Protein AF-A0A7S2CE69-F1 (afdb_monomer)

Solvent-accessible surface area (backbone atoms only — not comparable to full-atom values): 7059 Å² total; per-residue (Å²): 113,70,53,61,46,49,52,52,53,31,47,73,71,75,60,61,71,85,62,60,101,86,53,60,56,53,56,43,39,58,73,56,47,51,69,73,56,54,64,70,56,57,49,47,63,36,35,41,68,69,51,70,83,65,76,98,64,54,72,68,56,53,49,54,51,51,43,53,50,53,50,48,34,39,71,76,63,27,64,69,50,40,48,50,48,51,55,47,51,52,50,32,53,53,28,50,75,70,67,38,54,75,59,25,52,52,53,34,47,55,40,34,60,72,42,50,75,56,55,71,70,74,106

Sequence (123 aa):
DEETMFKTITTYYDIWMAPPLSTDRVKYYRDVLMPMILYDRLKLSLEIRGKSDLGSITKLEMVKILYRDILLEKKVLGHRKHKNIYDREMEVLDLRKRRRHKVAKKVTQEVVDLWEPLRHTQA

Organism: NCBI:txid3111310

Foldseek 3Di:
DQLVLLQVLLVLVVNDDQDPPPDDSSCCSVVPRLVVDDLVLLQLLCVLLVNNPVDDDDSVVSSVVSSVVLVLCCVPVNPVLSVVLSVLSVVLVVCVVVVVVVVSVVSSVVSNVSNVVSVVVVD

pLDDT: mean 90.87, std 7.17, range [46.81, 96.75]

Structure (mmCIF, N/CA/C/O backbone):
data_AF-A0A7S2CE69-F1
#
_entry.id   AF-A0A7S2CE69-F1
#
loop_
_atom_site.group_PDB
_atom_site.id
_atom_site.type_symbol
_atom_site.label_atom_id
_atom_site.label_alt_id
_atom_site.label_comp_id
_atom_site.label_asym_id
_atom_site.label_entity_id
_atom_site.label_seq_id
_atom_site.pdbx_PDB_ins_code
_atom_site.Cartn_x
_atom_site.Cartn_y
_atom_site.Cartn_z
_atom_site.occupancy
_atom_site.B_iso_or_equiv
_atom_site.auth_seq_id
_atom_site.auth_comp_id
_atom_site.auth_asym_id
_atom_site.auth_atom_id
_atom_site.pdbx_PDB_model_num
ATOM 1 N N . ASP A 1 1 ? 17.765 -3.521 -2.410 1.00 85.75 1 ASP A N 1
ATOM 2 C CA . ASP A 1 1 ? 17.683 -3.531 -3.875 1.00 85.75 1 ASP A CA 1
ATOM 3 C C . ASP A 1 1 ? 16.477 -2.702 -4.325 1.00 85.75 1 ASP A C 1
ATOM 5 O O . ASP A 1 1 ? 15.391 -2.891 -3.779 1.00 85.75 1 ASP A O 1
ATOM 9 N N . GLU A 1 2 ? 16.678 -1.727 -5.220 1.00 88.69 2 GLU A N 1
ATOM 10 C CA . GLU A 1 2 ? 15.611 -0.825 -5.697 1.00 88.69 2 GLU A CA 1
ATOM 11 C C . GLU A 1 2 ? 14.616 -1.536 -6.616 1.00 88.69 2 GLU A C 1
ATOM 13 O O . GLU A 1 2 ? 13.417 -1.258 -6.544 1.00 88.69 2 GLU A O 1
ATOM 18 N N . GLU A 1 3 ? 15.088 -2.481 -7.434 1.00 91.81 3 GLU A N 1
ATOM 19 C CA . GLU A 1 3 ? 14.231 -3.266 -8.325 1.00 91.81 3 GLU A CA 1
ATOM 20 C C . GLU A 1 3 ? 13.164 -4.011 -7.512 1.00 91.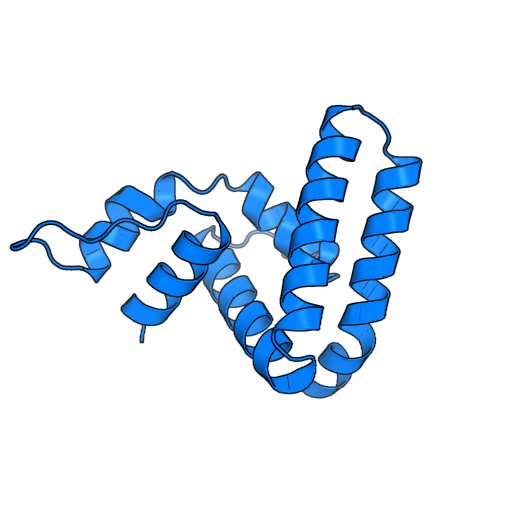81 3 GLU A C 1
ATOM 22 O O . GLU A 1 3 ? 11.968 -3.909 -7.792 1.00 91.81 3 GLU A O 1
ATOM 27 N N . THR A 1 4 ? 13.586 -4.689 -6.443 1.00 94.06 4 THR A N 1
ATOM 28 C CA . THR A 1 4 ? 12.703 -5.421 -5.525 1.00 94.06 4 THR A CA 1
ATOM 29 C C . THR A 1 4 ? 11.678 -4.509 -4.848 1.00 94.06 4 THR A C 1
ATOM 31 O O . THR A 1 4 ? 10.504 -4.878 -4.729 1.00 94.06 4 THR A O 1
ATOM 34 N N . MET A 1 5 ? 12.090 -3.309 -4.427 1.00 95.88 5 MET A N 1
ATOM 35 C CA . MET A 1 5 ? 11.190 -2.323 -3.823 1.00 95.88 5 MET A CA 1
ATOM 36 C C . MET A 1 5 ? 10.103 -1.899 -4.810 1.00 95.88 5 MET A C 1
ATOM 38 O O . MET A 1 5 ? 8.913 -2.002 -4.501 1.00 95.88 5 MET A O 1
ATOM 42 N N . PHE A 1 6 ? 10.496 -1.461 -6.008 1.00 94.88 6 PHE A N 1
ATOM 43 C CA . PHE A 1 6 ? 9.537 -1.016 -7.011 1.00 94.88 6 PHE A CA 1
ATOM 44 C C . PHE A 1 6 ? 8.620 -2.147 -7.461 1.00 94.88 6 PHE A C 1
ATOM 46 O O . PHE A 1 6 ? 7.408 -1.951 -7.538 1.00 94.88 6 PHE A O 1
ATOM 53 N N . LYS A 1 7 ? 9.155 -3.353 -7.671 1.00 94.69 7 LYS A N 1
ATOM 54 C CA . LYS A 1 7 ? 8.355 -4.536 -7.997 1.00 94.69 7 LYS A CA 1
ATOM 55 C C . LYS A 1 7 ? 7.325 -4.842 -6.911 1.00 94.69 7 LYS A C 1
ATOM 57 O O . LYS A 1 7 ? 6.160 -5.071 -7.220 1.00 94.69 7 LYS A O 1
ATOM 62 N N . THR A 1 8 ? 7.725 -4.805 -5.641 1.00 95.69 8 THR A N 1
ATOM 63 C CA . THR A 1 8 ? 6.818 -5.070 -4.512 1.00 95.69 8 THR A CA 1
ATOM 64 C C . THR A 1 8 ? 5.676 -4.062 -4.467 1.00 95.69 8 THR A C 1
ATOM 66 O O . THR A 1 8 ? 4.520 -4.448 -4.319 1.00 95.69 8 THR A O 1
ATOM 69 N N . ILE A 1 9 ? 5.991 -2.778 -4.630 1.00 96.56 9 ILE A N 1
ATOM 70 C CA . ILE A 1 9 ? 5.012 -1.691 -4.539 1.00 96.56 9 ILE A CA 1
ATOM 71 C C . ILE A 1 9 ? 4.067 -1.683 -5.742 1.00 96.56 9 ILE A C 1
ATOM 73 O O . ILE A 1 9 ? 2.857 -1.560 -5.578 1.00 96.56 9 ILE A O 1
ATOM 77 N N . THR A 1 10 ? 4.588 -1.871 -6.950 1.00 95.44 10 THR A N 1
ATOM 78 C CA . THR A 1 10 ? 3.759 -1.961 -8.162 1.00 95.44 10 THR A CA 1
ATOM 79 C C . THR A 1 10 ? 2.863 -3.201 -8.147 1.00 95.44 10 THR A C 1
ATOM 81 O O . THR A 1 10 ? 1.711 -3.118 -8.564 1.00 95.44 10 THR A O 1
ATOM 84 N N . THR A 1 11 ? 3.333 -4.319 -7.583 1.00 95.62 11 THR A N 1
ATOM 85 C CA . THR A 1 11 ? 2.507 -5.523 -7.379 1.00 95.62 11 THR A CA 1
ATOM 86 C C . THR A 1 11 ? 1.420 -5.277 -6.334 1.00 95.62 11 THR A C 1
ATOM 88 O O . THR A 1 11 ? 0.278 -5.667 -6.539 1.00 95.62 11 THR A O 1
ATOM 91 N N . TYR A 1 12 ? 1.745 -4.595 -5.230 1.00 95.50 12 TYR A N 1
ATOM 92 C CA . TYR A 1 12 ? 0.775 -4.248 -4.184 1.00 95.50 12 TYR A CA 1
ATOM 93 C C . TYR A 1 12 ? -0.412 -3.444 -4.733 1.00 95.50 12 TYR A C 1
ATOM 95 O O . TYR A 1 12 ? -1.549 -3.637 -4.313 1.00 95.50 12 TYR A O 1
ATOM 103 N N . TYR A 1 13 ? -0.162 -2.570 -5.708 1.00 95.31 13 TYR A N 1
ATOM 104 C CA . TYR A 1 13 ? -1.202 -1.765 -6.348 1.00 95.31 13 TYR A CA 1
ATOM 105 C C . TYR A 1 13 ? -1.844 -2.393 -7.586 1.00 95.31 13 TYR A C 1
ATOM 107 O O . TYR A 1 13 ? -2.680 -1.727 -8.196 1.00 95.31 13 TYR A O 1
ATOM 115 N N . ASP A 1 14 ? -1.491 -3.637 -7.918 1.00 94.06 14 ASP A N 1
ATOM 116 C CA . ASP A 1 14 ? -1.985 -4.370 -9.089 1.00 94.06 14 ASP A CA 1
ATOM 117 C C . ASP A 1 14 ? -1.712 -3.649 -10.424 1.00 94.06 14 ASP A C 1
ATOM 119 O O . ASP A 1 14 ? -2.542 -3.587 -11.324 1.00 94.06 14 ASP A O 1
ATOM 123 N N . ILE A 1 15 ? -0.527 -3.040 -10.535 1.00 95.06 15 ILE A N 1
ATOM 124 C CA . ILE A 1 15 ? -0.061 -2.346 -11.751 1.00 95.06 15 ILE A CA 1
ATOM 125 C C . ILE A 1 15 ? 1.274 -2.893 -12.262 1.00 95.06 15 ILE A C 1
ATOM 127 O O . ILE A 1 15 ? 1.894 -2.312 -13.154 1.00 95.06 15 ILE A O 1
ATOM 131 N N . TRP A 1 16 ? 1.785 -3.958 -11.641 1.00 95.12 16 TRP A N 1
ATOM 132 C CA . TRP A 1 16 ? 3.056 -4.530 -12.051 1.00 95.12 16 TRP A CA 1
ATOM 133 C C . TRP A 1 16 ? 2.938 -5.117 -13.455 1.00 95.12 16 TRP A C 1
ATOM 135 O O . TRP A 1 16 ? 2.063 -5.929 -13.741 1.00 95.12 16 TRP A O 1
ATOM 145 N N . MET A 1 17 ? 3.876 -4.729 -14.312 1.00 92.94 17 MET A N 1
ATOM 146 C CA . MET A 1 17 ? 4.052 -5.291 -15.642 1.00 92.94 17 MET A CA 1
ATOM 147 C C . MET A 1 17 ? 5.532 -5.579 -15.851 1.00 92.94 17 MET A C 1
ATOM 149 O O . MET A 1 17 ? 6.392 -4.816 -15.398 1.00 92.94 17 MET A O 1
ATOM 153 N N . ALA A 1 18 ? 5.834 -6.677 -16.541 1.00 90.56 18 ALA A N 1
ATOM 154 C CA . ALA A 1 18 ? 7.207 -6.996 -16.893 1.00 90.56 18 ALA A CA 1
ATOM 155 C C . ALA A 1 18 ? 7.791 -5.897 -17.808 1.00 90.56 18 ALA A C 1
ATOM 157 O O . ALA A 1 18 ? 7.096 -5.427 -18.713 1.00 90.56 18 ALA A O 1
ATOM 158 N N . PRO A 1 19 ? 9.048 -5.475 -17.587 1.00 89.94 19 PRO A N 1
ATOM 159 C CA . PRO A 1 19 ? 9.716 -4.547 -18.486 1.00 89.94 19 PRO A CA 1
ATOM 160 C C . PRO A 1 19 ? 9.930 -5.204 -19.863 1.00 89.94 19 PRO A C 1
ATOM 162 O O . PRO A 1 19 ? 10.173 -6.415 -19.924 1.00 89.94 19 PRO A O 1
ATOM 165 N N . PRO A 1 20 ? 9.882 -4.437 -20.967 1.00 90.44 20 PRO A N 1
ATOM 166 C CA . PRO A 1 20 ? 10.257 -4.932 -22.289 1.00 90.44 20 PRO A CA 1
ATOM 167 C C . PRO A 1 20 ? 11.687 -5.499 -22.299 1.00 90.44 20 PRO A C 1
ATOM 169 O O . PRO A 1 20 ? 12.547 -5.024 -21.558 1.00 90.44 20 PRO A O 1
ATOM 172 N N . LEU A 1 21 ? 11.950 -6.483 -23.169 1.00 79.19 21 LEU A N 1
ATOM 173 C CA . LEU A 1 21 ? 13.160 -7.331 -23.176 1.00 79.19 21 LEU A CA 1
ATOM 174 C C . LEU A 1 21 ? 14.515 -6.587 -23.208 1.00 79.19 21 LEU A C 1
ATOM 176 O O . LEU A 1 21 ? 15.531 -7.181 -22.861 1.00 79.19 21 LEU A O 1
ATOM 180 N N . SER A 1 22 ? 14.546 -5.307 -23.588 1.00 78.06 22 SER A N 1
ATOM 181 C CA . SER A 1 22 ? 15.753 -4.473 -23.710 1.00 78.06 22 SER A CA 1
ATOM 182 C C . SER A 1 22 ? 15.773 -3.236 -22.799 1.00 78.06 22 SER A C 1
ATOM 184 O O . SER A 1 22 ? 16.673 -2.406 -22.910 1.00 78.06 22 SER A O 1
ATOM 186 N N . THR A 1 23 ? 14.786 -3.069 -21.914 1.00 84.75 23 THR A N 1
ATOM 187 C CA . THR A 1 23 ? 14.691 -1.884 -21.046 1.00 84.75 23 THR A CA 1
ATOM 188 C C . THR A 1 23 ? 15.317 -2.153 -19.681 1.00 84.75 23 THR A C 1
ATOM 190 O O . THR A 1 23 ? 15.066 -3.192 -19.070 1.00 84.75 23 THR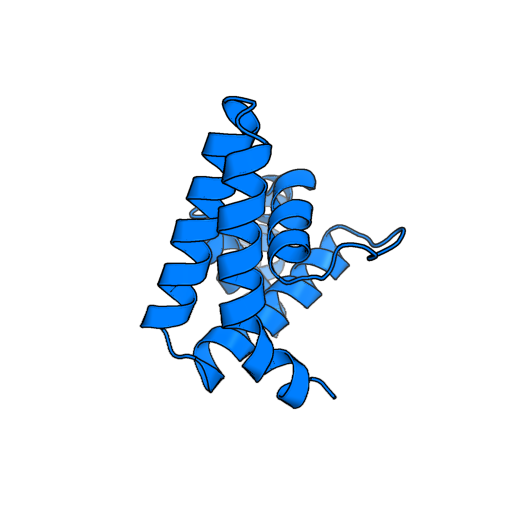 A O 1
ATOM 193 N N . ASP A 1 24 ? 16.091 -1.190 -19.171 1.00 91.00 24 ASP A N 1
ATOM 194 C CA . ASP A 1 24 ? 16.536 -1.204 -17.776 1.00 91.00 24 ASP A CA 1
ATOM 195 C C . ASP A 1 24 ? 15.317 -1.299 -16.844 1.00 91.00 24 ASP A C 1
ATOM 197 O O . ASP A 1 24 ? 14.400 -0.473 -16.896 1.00 91.00 24 ASP A O 1
ATOM 201 N N . ARG A 1 25 ? 15.291 -2.336 -16.003 1.00 89.44 25 ARG A N 1
ATOM 202 C CA . ARG A 1 25 ? 14.120 -2.663 -15.182 1.00 89.44 25 ARG A CA 1
ATOM 203 C C . ARG A 1 25 ? 13.814 -1.578 -14.161 1.00 89.44 25 ARG A C 1
ATOM 205 O O . ARG A 1 25 ? 12.651 -1.231 -13.970 1.00 89.44 25 ARG A O 1
ATOM 212 N N . VAL A 1 26 ? 14.848 -1.043 -13.513 1.00 90.25 26 VAL A N 1
ATOM 213 C CA . VAL A 1 26 ? 14.703 -0.015 -12.477 1.00 90.25 26 VAL A CA 1
ATOM 214 C C . VAL A 1 26 ? 14.182 1.265 -13.111 1.00 90.25 26 VAL A C 1
ATOM 216 O O . VAL A 1 26 ? 13.243 1.863 -12.584 1.00 90.25 26 VAL A O 1
ATOM 219 N N . LYS A 1 27 ? 14.726 1.642 -14.272 1.00 92.44 27 LYS A N 1
ATOM 220 C CA . LYS A 1 27 ? 14.255 2.788 -15.050 1.00 92.44 27 LYS A CA 1
ATOM 221 C C . LYS A 1 27 ? 12.804 2.609 -15.493 1.00 92.44 27 LYS A C 1
ATOM 223 O O . LYS A 1 27 ? 11.999 3.507 -15.280 1.00 92.44 27 LYS A O 1
ATOM 228 N N . TYR A 1 28 ? 12.439 1.443 -16.029 1.00 93.31 28 TYR A N 1
ATOM 229 C CA . TYR A 1 28 ? 11.058 1.154 -16.422 1.00 93.31 28 TYR A CA 1
ATOM 230 C C . TYR A 1 28 ? 10.095 1.282 -15.239 1.00 93.31 28 TYR A C 1
ATOM 232 O O . TYR A 1 28 ? 9.082 1.975 -15.323 1.00 93.31 28 TYR A O 1
ATOM 240 N N . TYR A 1 29 ? 10.419 0.668 -14.100 1.00 93.00 29 TYR A N 1
ATOM 241 C CA . TYR A 1 29 ? 9.554 0.767 -12.934 1.00 93.00 29 TYR A CA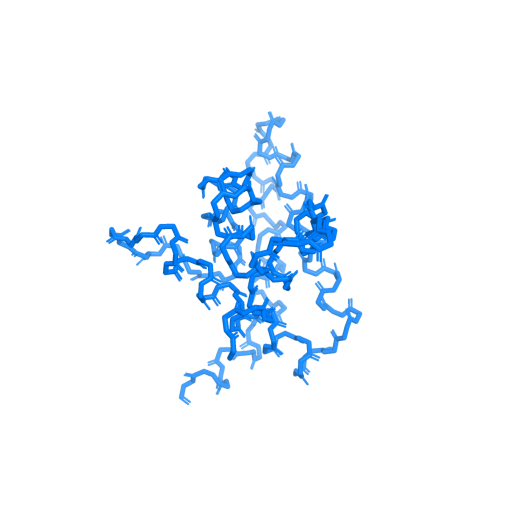 1
ATOM 242 C C . TYR A 1 29 ? 9.438 2.206 -12.431 1.00 93.00 29 TYR A C 1
ATOM 244 O O . TYR A 1 29 ? 8.327 2.660 -12.167 1.00 93.00 29 TYR A O 1
ATOM 252 N N . ARG A 1 30 ? 10.556 2.931 -12.330 1.00 92.12 30 ARG A N 1
ATOM 253 C CA . ARG A 1 30 ? 10.603 4.306 -11.821 1.00 92.12 30 ARG A CA 1
ATOM 254 C C . ARG A 1 30 ? 9.889 5.307 -12.729 1.00 92.12 30 ARG A C 1
ATOM 256 O O . ARG A 1 30 ? 9.163 6.150 -12.213 1.00 92.12 30 ARG A O 1
ATOM 263 N N . ASP A 1 31 ? 10.084 5.209 -14.038 1.00 92.50 31 ASP A N 1
ATOM 264 C CA . ASP A 1 31 ? 9.647 6.238 -14.986 1.00 92.50 31 ASP A CA 1
ATOM 265 C C . ASP A 1 31 ? 8.283 5.914 -15.611 1.00 92.50 31 ASP A C 1
ATOM 267 O O . ASP A 1 31 ? 7.592 6.822 -16.063 1.00 92.50 31 ASP A O 1
ATOM 271 N N . VAL A 1 32 ? 7.867 4.640 -15.616 1.00 93.12 32 VAL A N 1
ATOM 272 C CA . VAL A 1 32 ? 6.600 4.198 -16.227 1.00 93.12 32 VAL A CA 1
ATOM 273 C C . VAL A 1 32 ? 5.581 3.780 -15.172 1.00 93.12 32 VAL A C 1
ATOM 275 O O . VAL A 1 32 ? 4.485 4.335 -15.127 1.00 93.12 32 VAL A O 1
ATOM 278 N N . LEU A 1 33 ? 5.924 2.837 -14.287 1.00 93.62 33 LEU A N 1
ATOM 279 C CA . LEU A 1 33 ? 4.943 2.265 -13.353 1.00 93.62 33 LEU A CA 1
ATOM 280 C C . LEU A 1 33 ? 4.703 3.145 -12.121 1.00 93.62 33 LEU A C 1
ATOM 282 O O . LEU A 1 33 ? 3.564 3.355 -11.709 1.00 93.62 33 LEU A O 1
ATOM 286 N N . MET A 1 34 ? 5.760 3.688 -11.515 1.00 92.94 34 MET A N 1
ATOM 287 C CA . MET A 1 34 ? 5.636 4.507 -10.307 1.00 92.94 34 MET A CA 1
ATOM 288 C C . MET A 1 34 ? 4.752 5.751 -10.497 1.00 92.94 34 MET A C 1
ATOM 290 O O . MET A 1 34 ? 3.991 6.063 -9.573 1.00 92.94 34 MET A O 1
ATOM 294 N N . PRO A 1 35 ? 4.771 6.464 -11.641 1.00 94.31 35 PRO A N 1
ATOM 295 C CA . PRO A 1 35 ? 3.835 7.553 -11.914 1.00 94.31 35 PRO A CA 1
ATOM 296 C C . PRO A 1 35 ? 2.361 7.143 -11.840 1.00 94.31 35 PRO A C 1
ATOM 298 O O . PRO A 1 35 ? 1.564 7.934 -11.340 1.00 94.31 35 PRO A O 1
ATOM 301 N N . MET A 1 36 ? 2.013 5.907 -12.216 1.00 94.75 36 MET A N 1
ATOM 302 C CA . MET A 1 36 ? 0.630 5.402 -12.191 1.00 94.75 36 MET A CA 1
ATOM 303 C C . MET A 1 36 ? 0.055 5.278 -10.770 1.00 94.75 36 MET A C 1
ATOM 305 O O . MET A 1 36 ? -1.161 5.254 -10.585 1.00 94.75 36 MET A O 1
ATOM 309 N N . ILE A 1 37 ? 0.908 5.222 -9.743 1.00 94.31 37 ILE A N 1
ATOM 310 C CA . ILE A 1 37 ? 0.469 5.184 -8.345 1.00 94.31 37 ILE A CA 1
ATOM 311 C C . ILE A 1 37 ? 0.112 6.599 -7.891 1.00 94.31 37 ILE A C 1
ATOM 313 O O . ILE A 1 37 ? 0.981 7.456 -7.750 1.00 94.31 37 ILE A O 1
ATOM 317 N N . LEU A 1 38 ? -1.160 6.863 -7.609 1.00 92.38 38 LEU A N 1
ATOM 318 C CA . LEU A 1 38 ? -1.584 8.181 -7.130 1.00 92.38 38 LEU A CA 1
ATOM 319 C C . LEU A 1 38 ? -0.976 8.502 -5.755 1.00 92.38 38 LEU A C 1
ATOM 321 O O . LEU A 1 38 ? -0.950 7.648 -4.866 1.00 92.38 38 LEU A O 1
ATOM 325 N N . TYR A 1 39 ? -0.526 9.748 -5.572 1.00 91.38 39 TYR A N 1
ATOM 326 C CA . TYR A 1 39 ? 0.047 10.222 -4.305 1.00 91.38 39 TYR A CA 1
ATOM 327 C C . TYR A 1 39 ? -0.930 10.032 -3.136 1.00 91.38 39 TYR A C 1
ATOM 329 O O . TYR A 1 39 ? -0.561 9.473 -2.108 1.00 91.38 39 TYR A O 1
ATOM 337 N N . ASP A 1 40 ? -2.200 10.390 -3.331 1.00 89.62 40 ASP A N 1
ATOM 338 C CA . ASP A 1 40 ? -3.240 10.237 -2.307 1.00 89.62 40 ASP A CA 1
ATOM 339 C C . ASP A 1 40 ? -3.485 8.776 -1.919 1.00 89.62 40 ASP A C 1
ATOM 341 O O . ASP A 1 40 ? -3.832 8.488 -0.774 1.00 89.62 40 ASP A O 1
ATOM 345 N N . ARG A 1 41 ? -3.269 7.836 -2.851 1.00 91.94 41 ARG A N 1
ATOM 346 C CA . ARG A 1 41 ? -3.381 6.401 -2.565 1.00 91.94 41 ARG A CA 1
ATOM 347 C C . ARG A 1 41 ? -2.249 5.955 -1.641 1.00 91.94 41 ARG A C 1
ATOM 349 O O . ARG A 1 41 ? -2.533 5.348 -0.620 1.00 91.94 41 ARG A O 1
ATOM 356 N N . LEU A 1 42 ? -1.007 6.354 -1.938 1.00 93.62 42 LEU A N 1
ATOM 357 C CA . LEU A 1 42 ? 0.146 6.126 -1.054 1.00 93.62 42 LEU A CA 1
ATOM 358 C C . LEU A 1 42 ? -0.055 6.760 0.321 1.00 93.62 42 LEU A C 1
ATOM 360 O O . LEU A 1 42 ? 0.236 6.128 1.336 1.00 93.62 42 LEU A O 1
ATOM 364 N N . LYS A 1 43 ? -0.566 7.994 0.354 1.00 92.62 43 LYS A N 1
ATOM 365 C CA . LYS A 1 43 ? -0.863 8.696 1.601 1.00 92.62 43 LYS A CA 1
ATOM 366 C C . LYS A 1 43 ? -1.845 7.906 2.444 1.00 92.62 43 LYS A C 1
ATOM 368 O O . LYS A 1 43 ? -1.565 7.652 3.610 1.00 92.62 43 LYS A O 1
ATOM 373 N N . LEU A 1 44 ? -2.942 7.450 1.844 1.00 92.38 44 LEU A N 1
ATOM 374 C CA . LEU A 1 44 ? -3.917 6.635 2.548 1.00 92.38 44 LEU A CA 1
ATOM 375 C C . LEU A 1 44 ? -3.300 5.344 3.093 1.00 92.38 44 LEU A C 1
ATOM 377 O O . LEU A 1 44 ? -3.524 5.033 4.259 1.00 92.38 44 LEU A O 1
ATOM 381 N N . SER A 1 45 ? -2.530 4.606 2.286 1.00 95.06 45 SER A N 1
ATOM 382 C CA . SER A 1 45 ? -1.902 3.355 2.728 1.00 95.06 45 SER A CA 1
ATOM 383 C C . SER A 1 45 ? -1.012 3.572 3.955 1.00 95.06 45 SER A C 1
ATOM 385 O O . SER A 1 45 ? -0.946 2.706 4.823 1.00 95.06 45 SER A O 1
ATOM 387 N N . LEU A 1 46 ? -0.347 4.723 4.067 1.00 94.06 46 LEU A N 1
ATOM 388 C CA . LEU A 1 46 ? 0.458 5.069 5.239 1.00 94.06 46 LEU A CA 1
ATOM 389 C C . LEU A 1 46 ? -0.398 5.562 6.418 1.00 94.06 46 LEU A C 1
ATOM 391 O O . LEU A 1 46 ? -0.170 5.143 7.554 1.00 94.06 46 LEU A O 1
ATOM 395 N N . GLU A 1 47 ? -1.425 6.377 6.163 1.00 91.88 47 GLU A N 1
ATOM 396 C CA . GLU A 1 47 ? -2.375 6.849 7.181 1.00 91.88 47 GLU A CA 1
ATOM 397 C C . GLU A 1 47 ? -3.035 5.686 7.925 1.00 91.88 47 GLU A C 1
ATOM 399 O O . GLU A 1 47 ? -3.075 5.687 9.155 1.00 91.88 47 GLU A O 1
ATOM 404 N N . ILE A 1 48 ? -3.514 4.665 7.205 1.00 92.00 48 ILE A N 1
ATOM 405 C CA . ILE A 1 48 ? -4.187 3.518 7.836 1.00 92.00 48 ILE A CA 1
ATOM 406 C C . ILE A 1 48 ? -3.242 2.670 8.694 1.00 92.00 48 ILE A C 1
ATOM 408 O O . ILE A 1 48 ? -3.692 1.952 9.579 1.00 92.00 48 ILE A O 1
ATOM 412 N N . ARG A 1 49 ? -1.928 2.792 8.472 1.00 91.69 49 ARG A N 1
ATOM 413 C CA . ARG A 1 49 ? -0.867 2.169 9.279 1.00 91.69 49 ARG A CA 1
ATOM 414 C C . ARG A 1 49 ? -0.449 3.052 10.459 1.00 91.69 49 ARG A C 1
ATOM 416 O O . ARG A 1 49 ? 0.529 2.757 11.144 1.00 91.69 49 ARG A O 1
ATOM 423 N N . GLY A 1 50 ? -1.176 4.144 10.702 1.00 88.69 50 GLY A N 1
ATOM 424 C CA . GLY A 1 50 ? -0.919 5.103 11.773 1.00 88.69 50 GLY A CA 1
ATOM 425 C C . GLY A 1 50 ? 0.167 6.131 11.464 1.00 88.69 50 GLY A C 1
ATOM 426 O O . GLY A 1 50 ? 0.633 6.792 12.384 1.00 88.69 50 GLY A O 1
ATOM 427 N N . LYS A 1 51 ? 0.588 6.275 10.202 1.00 87.81 51 LYS A N 1
ATOM 428 C CA . LYS A 1 51 ? 1.611 7.243 9.777 1.00 87.81 51 LYS A CA 1
ATOM 429 C C . LYS A 1 51 ? 0.950 8.465 9.132 1.00 87.81 51 LYS A C 1
ATOM 431 O O . LYS A 1 51 ? 1.135 8.725 7.947 1.00 87.81 51 LYS A O 1
ATOM 436 N N . SER A 1 52 ? 0.119 9.178 9.893 1.00 78.56 52 SER A N 1
ATOM 437 C CA . SER A 1 52 ? -0.624 10.353 9.407 1.00 78.56 52 SER A CA 1
ATOM 438 C C . SER A 1 52 ? 0.231 11.618 9.294 1.00 78.56 52 SER A C 1
ATOM 440 O O . SER A 1 52 ? -0.019 12.445 8.418 1.00 78.56 52 SER A O 1
ATOM 442 N N . ASP A 1 53 ? 1.273 11.740 10.120 1.00 77.88 53 ASP A N 1
ATOM 443 C CA . ASP A 1 53 ? 2.022 12.991 10.308 1.00 77.88 53 ASP A CA 1
ATOM 444 C C . ASP A 1 53 ? 3.364 12.977 9.570 1.00 77.88 53 ASP A C 1
ATOM 446 O O . ASP A 1 53 ? 4.419 13.289 10.113 1.00 77.88 53 ASP A O 1
ATOM 450 N N . LEU A 1 54 ? 3.338 12.585 8.298 1.00 74.44 54 LEU A N 1
ATOM 451 C CA . LEU A 1 54 ? 4.553 12.411 7.499 1.00 74.44 54 LEU A CA 1
ATOM 452 C C . LEU A 1 54 ? 5.178 13.727 7.001 1.00 74.44 54 LEU A C 1
ATOM 454 O O . LEU A 1 54 ? 6.167 13.686 6.278 1.00 74.44 54 LEU A O 1
ATOM 458 N N . GLY A 1 55 ? 4.634 14.888 7.380 1.00 77.25 55 GLY A N 1
ATOM 459 C CA . GLY A 1 55 ? 5.123 16.192 6.928 1.00 77.25 55 GLY A CA 1
ATOM 460 C C . GLY A 1 55 ? 5.182 16.305 5.399 1.00 77.25 55 GLY A C 1
ATOM 461 O O . GLY A 1 55 ? 4.391 15.697 4.674 1.00 77.25 55 GLY A O 1
ATOM 462 N N . SER A 1 56 ? 6.128 17.096 4.896 1.00 81.19 56 SER A N 1
ATOM 463 C CA . SER A 1 56 ? 6.425 17.218 3.467 1.00 81.19 56 SER A CA 1
ATOM 464 C C . SER A 1 56 ? 7.486 16.199 3.048 1.00 81.19 56 SER A C 1
ATOM 466 O O . SER A 1 56 ? 8.664 16.535 2.942 1.00 81.19 56 SER A O 1
ATOM 468 N N . ILE A 1 57 ? 7.059 14.957 2.813 1.00 90.56 57 ILE A N 1
ATOM 469 C CA . ILE A 1 57 ? 7.889 13.911 2.200 1.00 90.56 57 ILE A CA 1
ATOM 470 C C . ILE A 1 57 ? 7.545 13.713 0.727 1.00 90.56 57 ILE A C 1
ATOM 472 O O . ILE A 1 57 ? 6.419 13.914 0.271 1.00 90.56 57 ILE A O 1
ATOM 476 N N . THR A 1 58 ? 8.537 13.284 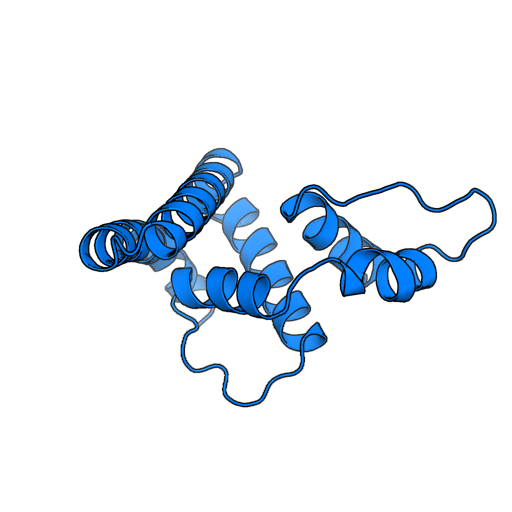-0.035 1.00 91.88 58 THR A N 1
ATOM 477 C CA . THR A 1 58 ? 8.397 12.958 -1.449 1.00 91.88 58 THR A CA 1
ATOM 478 C C . THR A 1 58 ? 7.634 11.648 -1.647 1.00 91.88 58 THR A C 1
ATOM 480 O O . THR A 1 58 ? 7.664 10.731 -0.823 1.00 91.88 58 THR A O 1
ATOM 483 N N . LYS A 1 59 ? 7.017 11.494 -2.824 1.00 91.88 59 LYS A N 1
ATOM 484 C CA . LYS A 1 59 ? 6.374 10.235 -3.235 1.00 91.88 59 LYS A CA 1
ATOM 485 C C . LYS A 1 59 ? 7.328 9.035 -3.134 1.00 91.88 59 LYS A C 1
ATOM 487 O O . LYS A 1 59 ? 6.907 7.943 -2.765 1.00 91.88 59 LYS A O 1
ATOM 492 N N . LEU A 1 60 ? 8.613 9.228 -3.437 1.00 92.00 60 LEU A N 1
ATOM 493 C CA . LEU A 1 60 ? 9.619 8.169 -3.347 1.00 92.00 60 LEU A CA 1
ATOM 494 C C . LEU A 1 60 ? 9.898 7.756 -1.893 1.00 92.00 60 LEU A C 1
ATOM 496 O O . LEU A 1 60 ? 10.086 6.573 -1.617 1.00 92.00 60 LEU A O 1
ATOM 500 N N . GLU A 1 61 ? 9.904 8.700 -0.956 1.00 93.25 61 GLU A N 1
ATOM 501 C CA . GLU A 1 61 ? 10.041 8.396 0.473 1.00 93.25 61 GLU A CA 1
ATOM 502 C C . GLU A 1 61 ? 8.826 7.635 1.000 1.00 93.25 61 GLU A C 1
ATOM 504 O O . GLU A 1 61 ? 8.998 6.624 1.678 1.00 93.25 61 GLU A O 1
ATOM 509 N N . MET A 1 62 ? 7.611 8.020 0.599 1.00 94.44 62 MET A N 1
ATOM 510 C CA . MET A 1 62 ? 6.390 7.271 0.931 1.00 94.44 62 MET A CA 1
ATOM 511 C C . MET A 1 62 ? 6.463 5.818 0.458 1.00 94.44 62 MET A C 1
ATOM 513 O O . MET A 1 62 ? 6.095 4.897 1.182 1.00 94.44 62 MET A O 1
ATOM 517 N N . VAL A 1 63 ? 6.985 5.606 -0.748 1.00 95.31 63 VAL A N 1
ATOM 518 C CA . VAL A 1 63 ? 7.178 4.280 -1.347 1.00 95.31 63 VAL A CA 1
ATOM 519 C C . VAL A 1 63 ? 8.188 3.457 -0.554 1.00 95.31 63 VAL A C 1
ATOM 521 O O . VAL A 1 63 ? 7.939 2.284 -0.284 1.00 95.31 63 VAL A O 1
ATOM 524 N N . LYS A 1 64 ? 9.298 4.070 -0.128 1.00 94.88 64 LYS A N 1
ATOM 525 C CA . LYS A 1 64 ? 10.299 3.418 0.729 1.00 94.88 64 LYS A CA 1
ATOM 526 C C . LYS A 1 64 ? 9.710 3.017 2.082 1.00 94.88 64 LYS A C 1
ATOM 528 O O . LYS A 1 64 ? 9.977 1.909 2.547 1.00 94.88 64 LYS A O 1
ATOM 533 N N . ILE A 1 65 ? 8.913 3.889 2.702 1.00 94.62 65 ILE A N 1
ATOM 534 C CA . ILE A 1 65 ? 8.240 3.609 3.978 1.00 94.62 65 ILE A CA 1
ATOM 535 C C . ILE A 1 65 ? 7.252 2.456 3.801 1.00 94.62 65 ILE A C 1
ATOM 537 O O . ILE A 1 65 ? 7.355 1.453 4.503 1.00 94.62 65 ILE A O 1
ATOM 541 N N . LEU A 1 66 ? 6.361 2.550 2.810 1.00 95.81 66 LEU A N 1
ATOM 542 C CA . LEU A 1 66 ? 5.357 1.520 2.549 1.00 95.81 66 LEU A CA 1
ATOM 543 C C . LEU A 1 66 ? 6.003 0.169 2.220 1.00 95.81 66 LEU A C 1
ATOM 545 O O . LEU A 1 66 ? 5.523 -0.870 2.656 1.00 95.81 66 LEU A O 1
ATOM 549 N N . TYR A 1 67 ? 7.120 0.161 1.494 1.00 96.75 67 TYR A N 1
ATOM 550 C CA . TYR A 1 67 ? 7.848 -1.069 1.197 1.00 96.75 67 TYR A CA 1
ATOM 551 C C . TYR A 1 67 ? 8.357 -1.754 2.468 1.00 96.75 67 TYR A C 1
ATOM 553 O O . TYR A 1 67 ? 8.162 -2.957 2.639 1.00 96.75 67 TYR A O 1
ATOM 561 N N . ARG A 1 68 ? 8.974 -0.990 3.378 1.00 94.69 68 ARG A N 1
ATOM 562 C CA . ARG A 1 68 ? 9.439 -1.510 4.673 1.00 94.69 68 ARG A CA 1
ATOM 563 C C . ARG A 1 68 ? 8.277 -2.047 5.501 1.00 94.69 68 ARG A C 1
ATOM 565 O O . ARG A 1 68 ? 8.397 -3.125 6.077 1.00 94.69 68 ARG A O 1
ATOM 572 N N . ASP A 1 69 ? 7.158 -1.334 5.500 1.00 94.81 69 ASP A N 1
ATOM 573 C CA . ASP A 1 69 ? 5.938 -1.737 6.189 1.00 94.81 69 ASP A CA 1
ATOM 574 C C . ASP A 1 69 ? 5.383 -3.060 5.635 1.00 94.81 69 ASP A C 1
ATOM 576 O O . ASP A 1 69 ? 5.125 -3.981 6.402 1.00 94.81 69 ASP A O 1
ATOM 580 N N . ILE A 1 70 ? 5.296 -3.214 4.310 1.00 95.69 70 ILE A N 1
ATOM 581 C CA . ILE A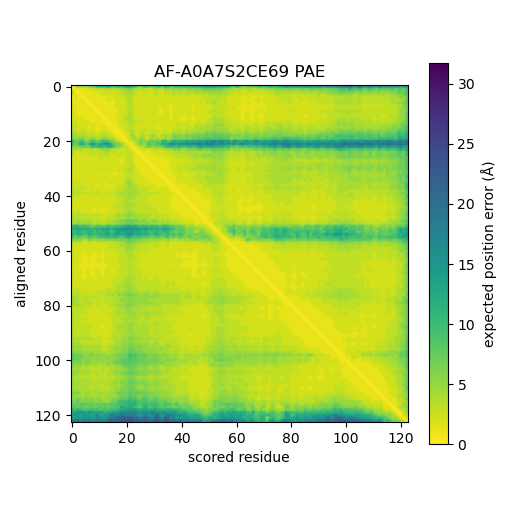 1 70 ? 4.847 -4.458 3.660 1.00 95.69 70 ILE A CA 1
ATOM 582 C C . ILE A 1 70 ? 5.762 -5.637 4.010 1.00 95.69 70 ILE A C 1
ATOM 584 O O . ILE A 1 70 ? 5.284 -6.747 4.262 1.00 95.69 70 ILE A O 1
ATOM 588 N N . LEU A 1 71 ? 7.082 -5.428 4.009 1.00 94.88 71 LEU A N 1
ATOM 589 C CA . LEU A 1 71 ? 8.027 -6.475 4.397 1.00 94.88 71 LEU A CA 1
ATOM 590 C C . LEU A 1 71 ? 7.843 -6.879 5.860 1.00 94.88 71 LEU A C 1
ATOM 592 O O . LEU A 1 71 ? 7.840 -8.071 6.169 1.00 94.88 71 LEU A O 1
ATOM 596 N N . LEU A 1 72 ? 7.666 -5.899 6.746 1.00 94.00 72 LEU A N 1
ATOM 597 C CA . LEU A 1 72 ? 7.465 -6.129 8.170 1.00 94.00 72 LEU A CA 1
ATOM 598 C C . LEU A 1 72 ? 6.146 -6.866 8.441 1.00 94.00 72 LEU A C 1
ATOM 600 O O . LEU A 1 72 ? 6.148 -7.870 9.151 1.00 94.00 72 LEU A O 1
ATOM 604 N N . GLU A 1 73 ? 5.045 -6.432 7.821 1.00 94.44 73 GLU A N 1
ATOM 605 C CA . GLU A 1 73 ? 3.738 -7.095 7.891 1.00 94.44 73 GLU A CA 1
ATOM 606 C C . GLU A 1 73 ? 3.846 -8.567 7.487 1.00 94.44 73 GLU A C 1
ATOM 608 O O . GLU A 1 73 ? 3.422 -9.454 8.227 1.00 94.44 73 GLU A O 1
ATOM 613 N N . LYS A 1 74 ? 4.454 -8.849 6.329 1.00 94.12 74 LYS A N 1
ATOM 614 C CA . LYS A 1 74 ? 4.619 -10.225 5.843 1.00 94.12 74 LYS A CA 1
ATOM 615 C C . LYS A 1 74 ? 5.499 -11.057 6.771 1.00 94.12 74 LYS A C 1
ATOM 617 O O . LYS A 1 74 ? 5.186 -12.223 6.991 1.00 94.12 74 LYS A O 1
ATOM 622 N N . LYS A 1 75 ? 6.563 -10.465 7.321 1.00 92.94 75 LYS A N 1
ATOM 623 C CA . LYS A 1 75 ? 7.515 -11.148 8.205 1.00 92.94 75 LYS A CA 1
ATOM 624 C C . LYS A 1 75 ? 6.917 -11.490 9.571 1.00 92.94 75 LYS A C 1
ATOM 626 O O . LYS A 1 75 ? 7.148 -12.588 10.059 1.00 92.94 75 LYS A O 1
ATOM 631 N N . VAL A 1 76 ? 6.188 -10.563 10.191 1.00 92.38 76 VAL A N 1
ATOM 632 C CA . VAL A 1 76 ? 5.730 -10.697 11.588 1.00 92.38 76 VAL A CA 1
ATOM 633 C C . VAL A 1 76 ? 4.283 -11.177 11.674 1.00 92.38 76 VAL A C 1
ATOM 635 O O . VAL A 1 76 ? 3.965 -12.035 12.491 1.00 92.38 76 VAL A O 1
ATOM 638 N N . LEU A 1 77 ? 3.391 -10.652 10.828 1.00 92.00 77 LEU A N 1
ATOM 639 C CA . LEU A 1 77 ? 1.969 -11.015 10.841 1.00 92.00 77 LEU A CA 1
ATOM 640 C C . LEU A 1 77 ? 1.648 -12.182 9.895 1.00 92.00 77 LEU A C 1
ATOM 642 O O . LEU A 1 77 ? 0.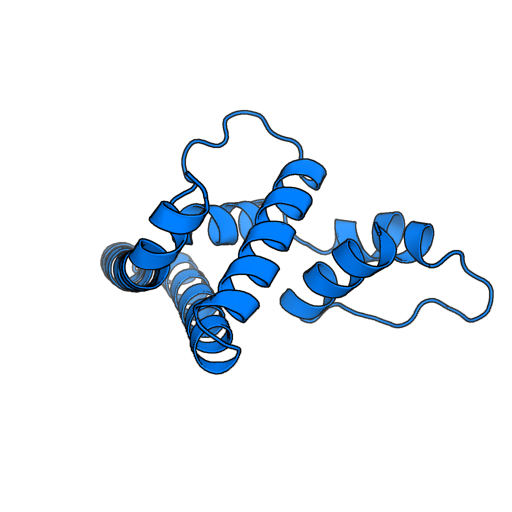621 -12.847 10.056 1.00 92.00 77 LEU A O 1
ATOM 646 N N . GLY A 1 78 ? 2.504 -12.420 8.900 1.00 93.88 78 GLY A N 1
ATOM 647 C CA . GLY A 1 78 ? 2.306 -13.426 7.863 1.00 93.88 78 GLY A CA 1
ATOM 648 C C . GLY A 1 78 ? 1.444 -12.940 6.694 1.00 93.88 78 GLY A C 1
ATOM 649 O O . GLY A 1 78 ? 0.679 -11.975 6.781 1.00 93.88 78 GLY A O 1
ATOM 650 N N . HIS A 1 79 ? 1.529 -13.661 5.572 1.00 93.19 79 HIS A N 1
ATOM 651 C CA . HIS A 1 79 ? 0.861 -13.303 4.314 1.00 93.19 79 HIS A CA 1
ATOM 652 C C . HIS A 1 79 ? -0.657 -13.120 4.443 1.00 93.19 79 HIS A C 1
ATOM 654 O O . HIS A 1 79 ? -1.218 -12.212 3.831 1.00 93.19 79 HIS A O 1
ATOM 660 N N . ARG A 1 80 ? -1.330 -13.947 5.255 1.00 93.25 80 ARG A N 1
ATOM 661 C CA . ARG A 1 80 ? -2.788 -13.875 5.441 1.00 93.25 80 ARG A CA 1
ATOM 662 C C . ARG A 1 80 ? -3.218 -12.566 6.104 1.00 93.25 80 ARG A C 1
ATOM 664 O O . ARG A 1 80 ? -4.186 -11.957 5.660 1.00 93.25 80 ARG A O 1
ATOM 671 N N . LYS A 1 81 ? -2.506 -12.124 7.145 1.00 92.94 81 LYS A N 1
ATOM 672 C CA . LYS A 1 81 ? -2.811 -10.861 7.833 1.00 92.94 81 LYS A CA 1
ATOM 673 C C . LYS A 1 81 ? -2.428 -9.649 6.985 1.00 92.94 81 LYS A C 1
ATOM 675 O O . LYS A 1 81 ? -3.202 -8.703 6.935 1.00 92.94 81 LYS A O 1
ATOM 680 N N . HIS A 1 82 ? -1.311 -9.708 6.257 1.00 94.50 82 HIS A N 1
ATOM 681 C CA . HIS A 1 82 ? -0.969 -8.685 5.261 1.00 94.50 82 HIS A CA 1
ATOM 682 C C . HIS A 1 82 ? -2.078 -8.518 4.206 1.00 94.50 82 HIS A C 1
ATOM 684 O O . HIS A 1 82 ? -2.492 -7.398 3.920 1.00 94.50 82 HIS A O 1
ATOM 690 N N . LYS A 1 83 ? -2.617 -9.627 3.677 1.00 94.44 83 LYS A N 1
ATOM 691 C CA . LYS A 1 83 ? -3.751 -9.578 2.743 1.00 94.44 83 LYS A CA 1
ATOM 692 C C . LYS A 1 83 ? -4.991 -8.942 3.381 1.00 94.44 83 LYS A C 1
ATOM 694 O O . LYS A 1 83 ? -5.605 -8.088 2.763 1.00 94.44 83 LYS A O 1
ATOM 699 N N . ASN A 1 84 ? -5.307 -9.288 4.630 1.00 94.25 84 ASN A N 1
ATOM 700 C CA . ASN A 1 84 ? -6.418 -8.664 5.357 1.00 94.25 84 ASN A CA 1
ATOM 701 C C . ASN A 1 84 ? -6.243 -7.136 5.474 1.00 94.25 84 ASN A C 1
ATOM 703 O O . ASN A 1 84 ? -7.182 -6.390 5.223 1.00 94.25 84 ASN A O 1
ATOM 707 N N . ILE A 1 85 ? -5.032 -6.652 5.776 1.00 94.62 85 ILE A N 1
ATOM 708 C CA . ILE A 1 85 ? -4.741 -5.207 5.813 1.00 94.62 85 ILE A CA 1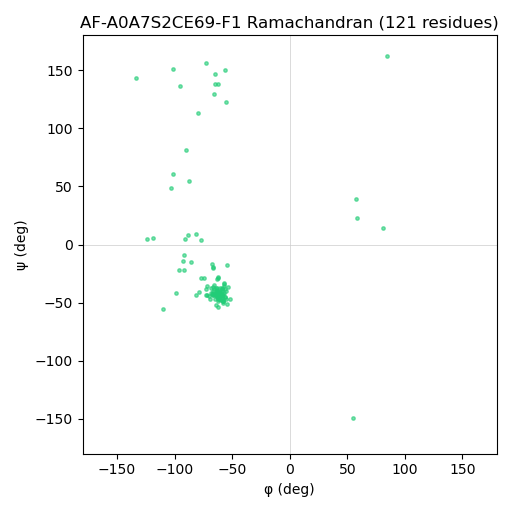
ATOM 709 C C . ILE A 1 85 ? -5.019 -4.557 4.451 1.00 94.62 85 ILE A C 1
ATOM 711 O O . ILE A 1 85 ? -5.649 -3.503 4.399 1.00 94.62 85 ILE A O 1
ATOM 715 N N . TYR A 1 86 ? -4.598 -5.195 3.356 1.00 94.88 86 TYR A N 1
ATOM 716 C CA . TYR A 1 86 ? -4.892 -4.716 2.005 1.00 94.88 86 TYR A CA 1
ATOM 717 C C . TYR A 1 86 ? -6.398 -4.677 1.708 1.00 94.88 86 TYR A C 1
ATOM 719 O O . TYR A 1 86 ? -6.903 -3.675 1.204 1.00 94.88 86 TYR A O 1
ATOM 727 N N . ASP A 1 87 ? -7.131 -5.733 2.060 1.00 94.94 87 ASP A N 1
ATOM 728 C CA . ASP A 1 87 ? -8.576 -5.810 1.833 1.00 94.94 87 ASP A CA 1
ATOM 729 C C . ASP A 1 87 ? -9.309 -4.688 2.600 1.00 94.94 87 ASP A C 1
ATOM 731 O O . ASP A 1 87 ? -10.170 -4.001 2.042 1.00 94.94 87 ASP A O 1
ATOM 735 N N . ARG A 1 88 ? -8.898 -4.413 3.847 1.00 95.00 88 ARG A N 1
ATOM 736 C CA . ARG A 1 88 ? -9.404 -3.279 4.638 1.00 95.00 88 ARG A CA 1
ATOM 737 C C . ARG A 1 88 ? -9.005 -1.922 4.060 1.00 95.00 88 ARG A C 1
ATOM 739 O O . ARG A 1 88 ? -9.811 -0.996 4.087 1.00 95.00 88 ARG A O 1
ATOM 746 N N . GLU A 1 89 ? -7.803 -1.782 3.502 1.00 95.00 89 GLU A N 1
ATOM 747 C CA . GLU A 1 89 ? -7.391 -0.568 2.784 1.00 95.00 89 GLU A CA 1
ATOM 748 C C . GLU A 1 89 ? -8.332 -0.273 1.607 1.00 95.00 89 GLU A C 1
ATOM 750 O O . GLU A 1 89 ? -8.781 0.865 1.432 1.00 95.00 89 GLU A O 1
ATOM 755 N N . MET A 1 90 ? -8.674 -1.300 0.821 1.00 94.56 90 MET A N 1
ATOM 756 C CA . MET A 1 90 ? -9.600 -1.162 -0.306 1.00 94.56 90 MET A CA 1
ATOM 757 C C . MET A 1 90 ? -11.019 -0.815 0.163 1.00 94.56 90 MET A C 1
ATOM 759 O O . MET A 1 90 ? -11.680 0.029 -0.448 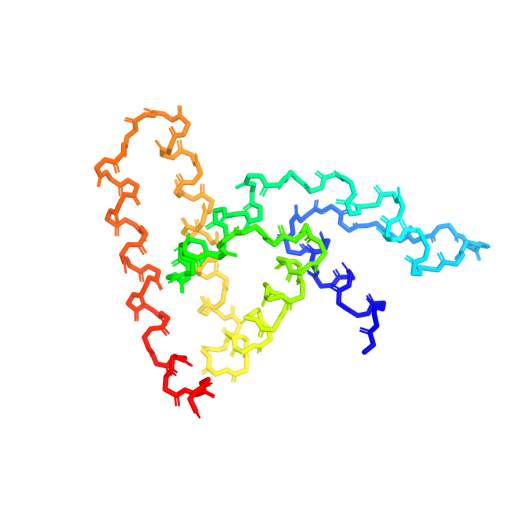1.00 94.56 90 MET A O 1
ATOM 763 N N . GLU A 1 91 ? -11.467 -1.388 1.281 1.00 95.38 91 GLU A N 1
ATOM 764 C CA . GLU A 1 91 ? -12.740 -1.031 1.911 1.00 95.38 91 GLU A CA 1
ATOM 765 C C . GLU A 1 91 ? -12.759 0.440 2.364 1.00 95.38 91 GLU A C 1
ATOM 767 O O . GLU A 1 91 ? -13.711 1.170 2.082 1.00 95.38 91 GLU A O 1
ATOM 772 N N . VAL A 1 92 ? -11.687 0.924 3.002 1.00 95.00 92 VAL A N 1
ATOM 773 C CA . VAL A 1 92 ? -11.562 2.334 3.412 1.00 95.00 92 VAL A CA 1
ATOM 774 C C . VAL A 1 92 ? -11.616 3.267 2.200 1.00 95.00 92 VAL A C 1
ATOM 776 O O . VAL A 1 92 ? -12.291 4.300 2.263 1.00 95.00 92 VAL A O 1
ATOM 779 N N . LEU A 1 93 ? -10.951 2.913 1.094 1.00 92.81 93 LEU A N 1
ATOM 780 C CA . LEU A 1 93 ? -11.008 3.675 -0.158 1.00 92.81 93 LEU A CA 1
ATOM 781 C C . LEU A 1 93 ? -12.442 3.808 -0.679 1.00 92.81 93 LEU A C 1
ATOM 783 O O . LEU A 1 93 ? -12.887 4.919 -0.979 1.00 92.81 93 LEU A O 1
ATOM 787 N N . ASP A 1 94 ? -13.169 2.696 -0.780 1.00 94.38 94 ASP A N 1
ATOM 788 C CA . ASP A 1 94 ? -14.556 2.686 -1.252 1.00 94.38 94 ASP A CA 1
ATOM 789 C C . ASP A 1 94 ? -15.484 3.475 -0.311 1.00 94.38 94 ASP A C 1
ATOM 791 O O . ASP A 1 94 ? -16.255 4.331 -0.756 1.00 94.38 94 ASP A O 1
ATOM 795 N N . LEU A 1 95 ? -15.345 3.294 1.004 1.00 94.31 95 LEU A N 1
ATOM 796 C CA . LEU A 1 95 ? -16.131 4.024 1.999 1.00 94.31 95 LEU A CA 1
ATOM 797 C C . LEU A 1 95 ? -15.874 5.536 1.952 1.00 94.31 95 LEU A C 1
ATOM 799 O O . LEU A 1 95 ? -16.829 6.315 2.047 1.00 94.31 95 LEU A O 1
ATOM 803 N N . ARG A 1 96 ? -14.615 5.973 1.781 1.00 91.88 96 ARG A N 1
ATOM 804 C CA . ARG A 1 96 ? -14.271 7.398 1.618 1.00 91.88 96 ARG A CA 1
ATOM 805 C C . ARG A 1 96 ? -14.884 7.964 0.333 1.00 91.88 96 ARG A C 1
ATOM 807 O O . ARG A 1 96 ? -15.485 9.036 0.392 1.00 91.88 96 ARG A O 1
ATOM 814 N N . LYS A 1 97 ? -14.835 7.231 -0.789 1.00 91.94 97 LYS A N 1
ATOM 815 C CA . LYS A 1 97 ? -15.494 7.628 -2.053 1.00 91.94 97 LYS A CA 1
ATOM 816 C C . LYS A 1 97 ? -17.006 7.802 -1.889 1.00 91.94 97 LYS A C 1
ATOM 818 O O . LYS A 1 97 ? -17.575 8.765 -2.394 1.00 91.94 97 LYS A O 1
ATOM 823 N N . ARG A 1 98 ? -17.653 6.924 -1.117 1.00 94.88 98 ARG A N 1
ATOM 824 C CA . ARG A 1 98 ? -19.093 6.985 -0.797 1.00 94.88 98 ARG A CA 1
ATOM 825 C C . ARG A 1 98 ? -19.439 7.956 0.340 1.00 94.88 98 ARG A C 1
ATOM 827 O O . ARG A 1 98 ? -20.569 7.937 0.825 1.00 94.88 98 ARG A O 1
ATOM 834 N N . ARG A 1 99 ? -18.485 8.779 0.799 1.00 93.19 99 ARG A N 1
ATOM 835 C CA . ARG A 1 99 ? -18.640 9.756 1.899 1.00 93.19 99 ARG A CA 1
ATOM 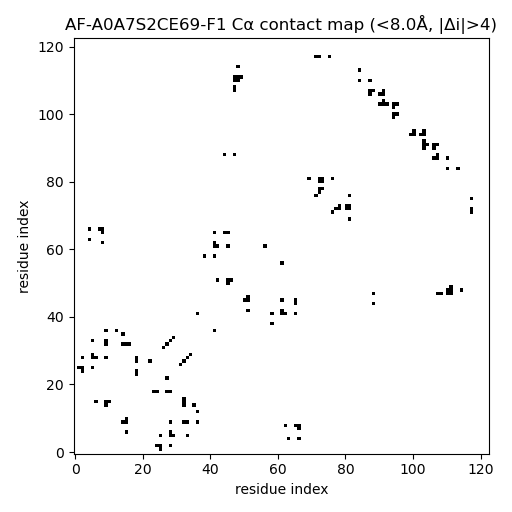836 C C . ARG A 1 99 ? -19.068 9.137 3.240 1.00 93.19 99 ARG A C 1
ATOM 838 O O . ARG A 1 99 ? -19.589 9.818 4.122 1.00 93.19 99 ARG A O 1
ATOM 845 N N . ARG A 1 100 ? -18.810 7.842 3.452 1.00 94.12 100 ARG A N 1
ATOM 846 C CA . ARG A 1 100 ? -19.118 7.110 4.696 1.00 94.12 100 ARG A CA 1
ATOM 847 C C . ARG A 1 100 ? -17.978 7.225 5.711 1.00 94.12 100 ARG A C 1
ATOM 849 O O . ARG A 1 100 ? -17.469 6.226 6.217 1.00 94.12 100 ARG A O 1
ATOM 856 N N . HIS A 1 101 ? -17.586 8.455 6.040 1.00 91.38 101 HIS A N 1
ATOM 857 C CA . HIS A 1 101 ? -16.382 8.746 6.832 1.00 91.38 101 HIS A CA 1
ATOM 858 C C . HIS A 1 101 ? -16.367 8.091 8.222 1.00 91.38 101 HIS A C 1
ATOM 860 O O . HIS A 1 101 ? -15.324 7.609 8.658 1.00 91.38 101 HIS A O 1
ATOM 866 N N . LYS A 1 102 ? -17.519 8.008 8.906 1.00 94.00 102 LYS A N 1
ATOM 867 C CA . LYS A 1 102 ? -17.613 7.346 10.222 1.00 94.00 102 LYS A CA 1
ATOM 868 C C . LYS A 1 102 ? -17.279 5.854 10.146 1.00 94.00 102 LYS A C 1
ATOM 870 O O . LYS A 1 102 ? -16.590 5.344 11.021 1.00 94.00 102 LYS A O 1
ATOM 875 N N . VAL A 1 103 ? -17.754 5.167 9.106 1.00 93.75 103 VAL A N 1
ATOM 876 C CA . VAL A 1 103 ? -17.484 3.735 8.900 1.00 93.75 103 VAL A CA 1
ATOM 877 C C . VAL A 1 103 ? -16.038 3.541 8.454 1.00 93.75 103 VAL A C 1
ATOM 879 O O . VAL A 1 103 ? -15.340 2.716 9.028 1.00 93.75 103 VAL A O 1
ATOM 882 N N . ALA A 1 104 ? -15.549 4.379 7.533 1.00 93.12 104 ALA A N 1
ATOM 883 C CA . ALA A 1 104 ? -14.150 4.358 7.105 1.00 93.12 104 ALA A CA 1
ATOM 884 C C . ALA A 1 104 ? -13.179 4.508 8.290 1.00 93.12 104 ALA A C 1
ATOM 886 O O . ALA A 1 104 ? -12.170 3.810 8.352 1.00 93.12 104 ALA A O 1
ATOM 887 N N . LYS A 1 105 ? -13.506 5.377 9.259 1.00 92.69 105 LYS A N 1
ATOM 888 C CA . LYS A 1 105 ? -12.719 5.552 10.487 1.00 92.69 105 LYS A CA 1
ATOM 889 C C . LYS A 1 105 ? -12.689 4.283 11.345 1.00 92.69 105 LYS A C 1
ATOM 891 O O . LYS A 1 105 ? -11.630 3.951 11.859 1.00 92.69 105 LYS A O 1
ATOM 896 N N . LYS A 1 106 ? -13.812 3.566 11.473 1.00 94.31 106 LYS A N 1
ATOM 897 C CA . LYS A 1 106 ? -13.858 2.285 12.202 1.00 94.31 106 LYS A CA 1
ATOM 898 C C . LYS A 1 106 ? -12.958 1.238 11.548 1.00 94.31 106 LYS A C 1
ATOM 900 O O . LYS A 1 106 ? -12.112 0.678 12.226 1.00 94.31 106 LYS A O 1
ATOM 905 N N . VAL A 1 107 ? -13.067 1.063 10.231 1.00 93.94 107 VAL A N 1
ATOM 906 C CA . VAL A 1 107 ? -12.223 0.108 9.489 1.00 93.94 107 VAL A CA 1
ATOM 907 C C . VAL A 1 107 ? -10.743 0.496 9.565 1.00 93.94 107 VAL A C 1
ATOM 909 O O . VAL A 1 107 ? -9.877 -0.358 9.709 1.00 93.94 107 VAL A O 1
ATOM 912 N N . THR A 1 108 ? -10.438 1.797 9.535 1.00 93.44 108 THR A N 1
ATOM 913 C CA . THR A 1 108 ? -9.067 2.288 9.740 1.00 93.44 108 THR A CA 1
ATOM 914 C C . THR A 1 108 ? -8.539 1.909 11.127 1.00 93.44 108 THR A C 1
ATOM 916 O O . THR A 1 108 ? -7.392 1.490 11.236 1.00 93.44 108 THR A O 1
ATOM 919 N N . GLN A 1 109 ? -9.365 2.011 12.174 1.00 92.31 109 GLN A N 1
ATOM 920 C CA . GLN A 1 109 ? -8.972 1.597 13.521 1.00 92.31 109 GLN A CA 1
ATOM 921 C C . GLN A 1 109 ? -8.671 0.093 13.585 1.00 92.31 109 GLN A C 1
ATOM 923 O O . GLN A 1 109 ? -7.659 -0.283 14.155 1.00 92.31 109 GLN A O 1
ATOM 928 N N . GLU A 1 110 ? -9.457 -0.752 12.910 1.00 93.00 110 GLU A N 1
ATOM 929 C CA . GLU A 1 110 ? -9.166 -2.194 12.834 1.00 93.00 110 GLU A CA 1
ATOM 930 C C . GLU A 1 110 ? -7.784 -2.477 12.221 1.00 93.00 110 GLU A C 1
ATOM 932 O O . GLU A 1 110 ? -7.070 -3.372 12.672 1.00 93.00 110 GLU A O 1
ATOM 937 N N . VAL A 1 111 ? -7.375 -1.704 11.206 1.00 92.69 111 VAL A N 1
ATOM 938 C CA . VAL A 1 111 ? -6.023 -1.810 10.632 1.00 92.69 111 VAL A CA 1
ATOM 939 C C . VAL A 1 111 ? -4.963 -1.353 11.631 1.00 92.69 111 VAL A C 1
ATOM 941 O O . VAL A 1 111 ? -3.934 -2.014 11.754 1.00 92.69 111 VAL A O 1
ATOM 944 N N . VAL A 1 112 ? -5.210 -0.258 12.353 1.00 90.19 112 VAL A N 1
ATOM 945 C CA . VAL A 1 112 ? -4.308 0.247 13.398 1.00 90.19 112 VAL A CA 1
ATOM 946 C C . VAL A 1 112 ? -4.094 -0.794 14.496 1.00 90.19 112 VAL A C 1
ATOM 948 O O . VAL A 1 112 ? -2.947 -1.024 14.876 1.00 90.19 112 VAL A O 1
ATOM 951 N N . ASP A 1 113 ? -5.156 -1.463 14.938 1.00 89.94 113 ASP A N 1
ATOM 952 C CA . ASP A 1 113 ? -5.104 -2.499 15.972 1.00 89.94 113 ASP A CA 1
ATOM 953 C C . ASP A 1 113 ? -4.327 -3.734 15.471 1.00 89.94 113 ASP A C 1
ATOM 955 O O . ASP A 1 113 ? -3.478 -4.283 16.171 1.00 89.94 113 ASP A O 1
ATOM 959 N N . LEU A 1 114 ? -4.518 -4.134 14.205 1.00 88.94 114 LEU A N 1
ATOM 960 C CA . LEU A 1 114 ? -3.703 -5.186 13.573 1.00 88.94 114 LEU A CA 1
ATOM 961 C C . LEU A 1 114 ? -2.218 -4.810 13.473 1.00 88.94 114 LEU A C 1
ATOM 963 O O . LEU A 1 114 ? -1.358 -5.696 13.453 1.00 88.94 114 LEU A O 1
ATOM 967 N N . TRP A 1 115 ? -1.928 -3.514 13.378 1.00 89.50 115 TRP A N 1
ATOM 968 C CA . TRP A 1 115 ? -0.586 -2.953 13.276 1.00 89.50 115 TRP A CA 1
ATOM 969 C C . TRP A 1 115 ? 0.100 -2.728 14.624 1.00 89.50 115 TRP A C 1
ATOM 971 O O . TRP A 1 115 ? 1.317 -2.549 14.649 1.00 89.50 115 TRP A O 1
ATOM 981 N N . GLU A 1 116 ? -0.629 -2.748 15.738 1.00 85.12 116 GLU A N 1
ATOM 982 C CA . GLU A 1 116 ? -0.085 -2.514 17.080 1.00 85.12 116 GLU A CA 1
ATOM 983 C C . GLU A 1 116 ? 1.139 -3.401 17.404 1.00 85.12 116 GLU A C 1
ATOM 985 O O . GLU A 1 116 ? 2.180 -2.845 17.770 1.00 85.12 116 GLU A O 1
ATOM 990 N N . PRO A 1 117 ? 1.134 -4.729 17.147 1.00 83.38 117 PRO A N 1
ATOM 991 C CA . PRO A 1 117 ? 2.290 -5.585 17.432 1.00 83.38 117 PRO A CA 1
ATOM 992 C C . PRO A 1 117 ? 3.545 -5.207 16.632 1.00 83.38 117 PRO A C 1
ATOM 994 O O . PRO A 1 117 ? 4.671 -5.439 17.072 1.00 83.38 117 PRO A O 1
ATOM 997 N N . LEU A 1 118 ? 3.366 -4.618 15.445 1.00 85.50 118 LEU A N 1
ATOM 998 C CA . LEU A 1 118 ? 4.467 -4.224 14.567 1.00 85.50 118 LEU A CA 1
ATOM 999 C C . LEU A 1 118 ? 5.191 -2.977 15.076 1.00 85.50 118 LEU A C 1
ATOM 1001 O O . LEU A 1 118 ? 6.390 -2.832 14.836 1.00 85.50 118 LEU A O 1
ATOM 1005 N N . ARG A 1 119 ? 4.494 -2.093 15.801 1.00 80.00 119 ARG A N 1
ATOM 1006 C CA . ARG A 1 119 ? 5.069 -0.844 16.325 1.00 80.00 119 ARG A CA 1
ATOM 1007 C C . ARG A 1 119 ? 6.180 -1.111 17.334 1.00 80.00 119 ARG A C 1
ATOM 1009 O O . ARG A 1 119 ? 7.205 -0.444 17.290 1.00 80.00 119 ARG A O 1
ATOM 1016 N N . HIS A 1 120 ? 6.026 -2.147 18.157 1.00 69.88 120 HIS A N 1
ATOM 1017 C CA . HIS A 1 120 ? 7.058 -2.593 19.098 1.00 69.88 120 HIS A CA 1
ATOM 1018 C C . HIS A 1 120 ? 8.297 -3.187 18.414 1.00 69.88 120 HIS A C 1
ATOM 1020 O O . HIS A 1 120 ? 9.340 -3.301 19.042 1.00 69.88 120 HIS A O 1
ATOM 1026 N N . THR A 1 121 ? 8.192 -3.560 17.134 1.00 67.38 121 THR A N 1
ATOM 1027 C CA . THR A 1 121 ? 9.311 -4.104 16.343 1.00 67.38 121 THR A CA 1
ATOM 1028 C C . THR A 1 121 ? 10.056 -3.012 15.560 1.00 67.38 121 THR A C 1
ATOM 1030 O O . THR A 1 121 ? 11.139 -3.262 15.039 1.00 67.38 121 THR A O 1
ATOM 1033 N N . GLN A 1 122 ? 9.472 -1.814 15.430 1.00 60.03 122 GLN A N 1
ATOM 1034 C CA . GLN A 1 122 ? 10.102 -0.656 14.780 1.00 60.03 122 GLN A CA 1
ATOM 1035 C C . GLN A 1 122 ? 10.866 0.250 15.766 1.00 60.03 122 GLN A C 1
ATOM 1037 O O . GLN A 1 122 ? 11.550 1.159 15.295 1.00 60.03 122 GLN A O 1
ATOM 1042 N N . ALA A 1 123 ? 10.726 0.022 17.080 1.00 46.81 123 ALA A N 1
ATOM 1043 C CA . ALA A 1 123 ? 11.387 0.768 18.155 1.00 46.81 123 ALA A CA 1
ATOM 1044 C C . ALA A 1 123 ? 12.812 0.271 18.438 1.00 46.81 123 ALA A C 1
ATOM 1046 O O . ALA A 1 123 ? 13.050 -0.951 18.299 1.00 46.81 123 ALA A O 1
#

Secondary structure (DSSP, 8-state):
-HHHHHHHHHHHTT---PPPTTS-HHHHIIIIIHHHS-HHHHHHHHHTTT-----S--HHHHHHHHHHHHHHIIIII-HHHHHHHHHHHHHHHHHHHTT-HHHHHHHHHHHHHHHHHHHHHH-

Nearest PDB structures (foldseek):
  7uni-assembly2_D  TM=3.769E-01  e=3.207E+00  synthetic construct
  3u8v-assembly1_A  TM=4.908E-01  e=8.460E+00  Nitrosomonas europaea

Radius of gyration: 15.0 Å; Cα contacts (8 Å, |Δi|>4): 94; chains: 1; bounding box: 37×31×43 Å

Mean predicted aligned error: 4.1 Å